Protein AF-A0A537YCY0-F1 (afdb_monomer)

Solvent-accessible surface area (backbone atoms only — not comparabl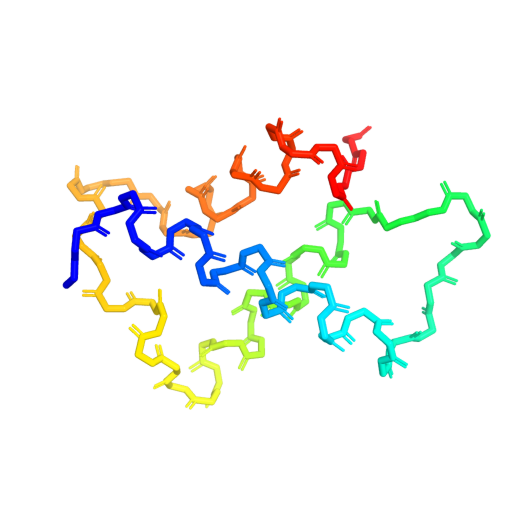e to full-atom values): 4428 Å² total; per-residue (Å²): 104,58,66,72,62,42,49,59,48,52,53,53,47,48,62,55,51,53,76,78,50,92,65,56,94,94,46,48,35,59,66,53,51,51,52,52,51,50,55,39,57,77,66,64,38,75,82,68,64,46,85,52,89,89,49,63,62,63,62,52,54,49,52,52,36,46,76,67,68,61,32,52,134

Mean predicted aligned error: 3.16 Å

pLDDT: mean 92.69, std 5.7, range [70.62, 97.88]

Secondary structure (DSSP, 8-state):
--HHHHHHHHHHHHHHHHTTS---TT--BHHHHHHHHHHHHHTT-GGG-S--TTS-HHHHHHHHHHHTTSSB-

Sequence (73 aa):
MKQREVRSLIIREWDRWLQTQSVDPEGPTGRDSLKFYFELQDNRSNLLDFQSRGRDKWLIVHSWLLSERRVSD

Radius of gyration: 11.67 Å; Cα contacts (8 Å, |Δi|>4): 54; chains: 1; bounding box: 31×22×30 Å

Foldseek 3Di:
DDVVVLLVVLVVVLVVVVVVDDADPVAAALVNLVVSVVVCVVVVPCSQVDDPVPDDSSVVSSVSCVVVVRYDD

Structure (mmCIF, N/CA/C/O backbone):
data_AF-A0A537YCY0-F1
#
_entry.id   AF-A0A537YCY0-F1
#
loop_
_atom_site.group_PDB
_atom_site.id
_atom_site.type_symbol
_atom_site.label_atom_id
_atom_site.label_alt_id
_atom_site.label_comp_id
_atom_site.label_asym_id
_atom_site.label_entity_id
_atom_site.label_seq_id
_atom_site.pdbx_PDB_ins_code
_atom_site.Cartn_x
_atom_site.Cartn_y
_atom_site.Cartn_z
_atom_site.occupancy
_atom_site.B_iso_or_equiv
_atom_site.auth_seq_id
_atom_site.auth_comp_id
_atom_site.auth_asym_id
_atom_site.auth_atom_id
_atom_site.pdbx_PDB_model_num
ATOM 1 N N . MET A 1 1 ? -6.843 6.433 12.260 1.00 76.69 1 MET A N 1
ATOM 2 C CA . MET A 1 1 ? -6.041 7.499 11.603 1.00 76.69 1 MET A CA 1
ATOM 3 C C . MET A 1 1 ? -6.892 8.242 10.573 1.00 76.69 1 MET A C 1
ATOM 5 O O . MET A 1 1 ? -7.855 7.656 10.079 1.00 76.69 1 MET A O 1
ATOM 9 N N . LYS A 1 2 ? -6.587 9.507 10.242 1.00 84.81 2 LYS A N 1
ATOM 10 C CA . LYS A 1 2 ? -7.320 10.229 9.183 1.00 84.81 2 LYS A CA 1
ATOM 11 C C . LYS A 1 2 ? -6.886 9.704 7.811 1.00 84.81 2 LYS A C 1
ATOM 13 O O . LYS A 1 2 ? -5.696 9.536 7.573 1.00 84.81 2 LYS A O 1
ATOM 18 N N . GLN A 1 3 ? -7.826 9.497 6.884 1.00 84.38 3 GLN A N 1
ATOM 19 C CA . GLN A 1 3 ? -7.521 8.928 5.557 1.00 84.38 3 GLN A CA 1
ATOM 20 C C . GLN A 1 3 ? -6.423 9.690 4.794 1.00 84.38 3 GLN A C 1
ATOM 22 O O . GLN A 1 3 ? -5.627 9.067 4.106 1.00 84.38 3 GLN A O 1
ATOM 27 N N . ARG A 1 4 ? -6.335 11.020 4.941 1.00 87.94 4 ARG A N 1
ATOM 28 C CA . ARG A 1 4 ? -5.281 11.824 4.300 1.00 87.94 4 ARG A CA 1
ATOM 29 C C . ARG A 1 4 ? -3.876 11.469 4.802 1.00 87.94 4 ARG A C 1
ATOM 31 O O . ARG A 1 4 ? -2.961 11.369 3.996 1.00 87.94 4 ARG A O 1
ATOM 38 N N . GLU A 1 5 ? -3.718 11.269 6.109 1.00 91.06 5 GLU A N 1
ATOM 39 C CA . GLU A 1 5 ? -2.440 10.864 6.714 1.00 91.06 5 GLU A CA 1
ATOM 40 C C . GLU A 1 5 ? -2.077 9.443 6.282 1.00 91.06 5 GLU A C 1
ATOM 42 O O . GLU A 1 5 ? -0.952 9.179 5.868 1.00 91.06 5 GLU A O 1
ATOM 47 N N . VAL A 1 6 ? -3.064 8.545 6.314 1.00 94.31 6 VAL A N 1
ATOM 48 C CA . VAL A 1 6 ? -2.897 7.143 5.914 1.00 94.31 6 VAL A CA 1
ATOM 49 C C . VAL A 1 6 ? -2.506 7.038 4.451 1.00 94.31 6 VAL A C 1
ATOM 51 O O . VAL A 1 6 ? -1.579 6.302 4.143 1.00 94.31 6 VAL A O 1
ATOM 54 N N . ARG A 1 7 ? -3.140 7.813 3.563 1.00 95.75 7 ARG A N 1
ATOM 55 C CA . ARG A 1 7 ? -2.766 7.871 2.148 1.00 95.75 7 ARG A CA 1
ATOM 56 C C . ARG A 1 7 ? -1.283 8.188 2.003 1.00 95.75 7 ARG A C 1
ATOM 58 O O . ARG A 1 7 ? -0.570 7.418 1.378 1.00 95.75 7 ARG A O 1
ATOM 65 N N . SER A 1 8 ? -0.793 9.266 2.617 1.00 96.19 8 SER A N 1
ATOM 66 C CA . SER A 1 8 ? 0.629 9.624 2.531 1.00 96.19 8 SER A CA 1
ATOM 67 C C . SER A 1 8 ? 1.561 8.527 3.055 1.00 96.19 8 SER A C 1
ATOM 69 O O . SER A 1 8 ? 2.639 8.336 2.499 1.00 96.19 8 SER A O 1
ATOM 71 N N . LEU A 1 9 ? 1.162 7.796 4.098 1.00 97.12 9 LEU A N 1
ATOM 72 C CA . LEU A 1 9 ? 1.946 6.680 4.626 1.00 97.12 9 LEU A CA 1
ATOM 73 C C . LEU A 1 9 ? 1.908 5.448 3.719 1.00 97.12 9 LEU A C 1
ATOM 75 O O . LEU A 1 9 ? 2.953 4.850 3.504 1.00 97.12 9 LEU A O 1
ATOM 79 N N . ILE A 1 10 ? 0.752 5.113 3.146 1.00 97.56 10 ILE A N 1
ATOM 80 C CA . ILE A 1 10 ? 0.601 4.033 2.163 1.00 97.56 10 ILE A CA 1
ATOM 81 C C . ILE A 1 10 ? 1.485 4.284 0.943 1.00 97.56 10 ILE A C 1
ATOM 83 O O . ILE A 1 10 ? 2.168 3.369 0.507 1.00 97.56 10 ILE A O 1
ATOM 87 N N . ILE A 1 11 ? 1.531 5.516 0.426 1.00 97.88 11 ILE A N 1
ATOM 88 C CA . ILE A 1 11 ? 2.381 5.850 -0.729 1.00 97.88 11 ILE A CA 1
ATOM 89 C C . ILE A 1 11 ? 3.867 5.703 -0.389 1.00 97.88 11 ILE A C 1
ATOM 91 O O . ILE A 1 11 ? 4.629 5.145 -1.170 1.00 97.88 11 ILE A O 1
ATOM 95 N N . ARG A 1 12 ? 4.289 6.150 0.800 1.00 97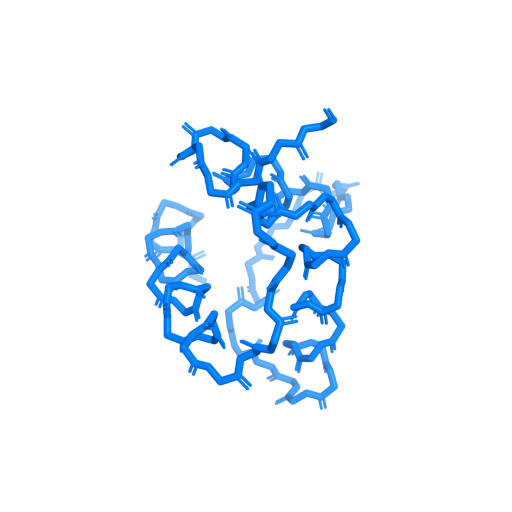.62 12 ARG A N 1
ATOM 96 C CA . ARG A 1 12 ? 5.675 5.956 1.253 1.00 97.62 12 ARG A CA 1
ATOM 97 C C . ARG A 1 12 ? 6.010 4.486 1.462 1.00 97.62 12 ARG A C 1
ATOM 99 O O . ARG A 1 12 ? 7.121 4.070 1.160 1.00 97.62 12 ARG A O 1
ATOM 106 N N . GLU A 1 13 ? 5.074 3.719 2.010 1.00 97.81 13 GLU A N 1
ATOM 107 C CA . GLU A 1 13 ? 5.264 2.290 2.227 1.00 97.81 13 GLU A CA 1
ATOM 108 C C . GLU A 1 13 ? 5.349 1.535 0.912 1.00 97.81 13 GLU A C 1
ATOM 110 O O . GLU A 1 13 ? 6.223 0.695 0.764 1.00 97.81 13 GLU A O 1
ATOM 115 N N . TRP A 1 14 ? 4.518 1.900 -0.059 1.00 97.69 14 TRP A N 1
ATOM 116 C CA . TRP A 1 14 ? 4.616 1.412 -1.423 1.00 97.69 14 TRP A CA 1
ATOM 117 C C . TRP A 1 14 ? 5.994 1.692 -2.025 1.00 97.69 14 TRP A C 1
ATOM 119 O O . TRP A 1 14 ? 6.649 0.768 -2.494 1.00 97.69 14 TRP A O 1
ATOM 129 N N . ASP A 1 15 ? 6.469 2.941 -1.957 1.00 96.38 15 ASP A N 1
ATOM 130 C CA . ASP A 1 15 ? 7.769 3.327 -2.518 1.00 96.38 15 ASP A CA 1
ATOM 131 C C . ASP A 1 15 ? 8.927 2.547 -1.863 1.00 96.38 15 ASP A C 1
ATOM 133 O O . ASP A 1 15 ? 9.894 2.197 -2.538 1.00 96.38 15 ASP A O 1
ATOM 137 N N . ARG A 1 16 ? 8.826 2.232 -0.562 1.00 96.38 16 ARG A N 1
ATOM 138 C CA . ARG A 1 16 ? 9.790 1.367 0.143 1.00 96.38 16 ARG A CA 1
ATOM 139 C C . ARG A 1 16 ? 9.667 -0.094 -0.265 1.00 96.38 16 ARG A C 1
ATOM 141 O O . ARG A 1 16 ? 10.676 -0.736 -0.535 1.00 96.38 16 ARG A O 1
ATOM 148 N N . TRP A 1 17 ? 8.446 -0.610 -0.294 1.00 95.88 17 TRP A N 1
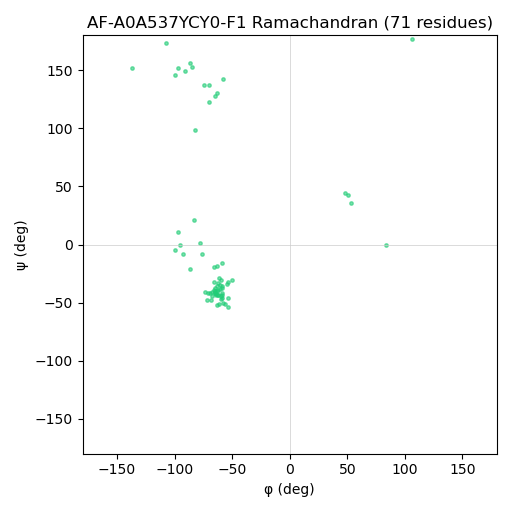ATOM 149 C CA . TRP A 1 17 ? 8.152 -1.985 -0.667 1.00 95.88 17 TRP A CA 1
ATOM 150 C C . TRP A 1 17 ? 8.650 -2.280 -2.078 1.00 95.88 17 TRP A C 1
ATOM 152 O O . TRP A 1 17 ? 9.295 -3.296 -2.294 1.00 95.88 17 TRP A O 1
ATOM 162 N N . LEU A 1 18 ? 8.472 -1.350 -3.016 1.00 94.06 18 LEU A N 1
ATOM 163 C CA . LEU A 1 18 ? 8.897 -1.514 -4.403 1.00 94.06 18 LEU A CA 1
ATOM 164 C C . LEU A 1 18 ? 10.407 -1.754 -4.551 1.00 94.06 18 LEU A C 1
ATOM 166 O O . LEU A 1 18 ? 10.823 -2.474 -5.450 1.00 94.06 18 LEU A O 1
ATOM 170 N N . GLN A 1 19 ? 11.228 -1.213 -3.644 1.00 93.00 19 GLN A N 1
ATOM 171 C CA . GLN A 1 19 ? 12.681 -1.435 -3.648 1.00 93.00 19 GLN A CA 1
ATOM 172 C C . GLN A 1 19 ? 13.066 -2.890 -3.354 1.00 93.00 19 GLN A C 1
ATOM 174 O O . GLN A 1 19 ? 14.188 -3.293 -3.654 1.00 93.00 19 GLN A O 1
ATOM 179 N N . THR A 1 20 ? 12.167 -3.673 -2.755 1.00 91.94 20 THR A N 1
ATOM 180 C CA . THR A 1 20 ? 12.396 -5.087 -2.433 1.00 91.94 20 THR A CA 1
ATOM 181 C C . THR A 1 20 ? 11.767 -6.035 -3.451 1.00 91.94 20 THR A C 1
ATOM 183 O O . THR A 1 20 ? 11.970 -7.245 -3.361 1.00 91.94 20 THR A O 1
ATOM 186 N N . GLN A 1 21 ? 11.026 -5.507 -4.430 1.00 88.44 21 GLN A N 1
ATOM 187 C CA . GLN A 1 21 ? 10.335 -6.306 -5.434 1.00 88.44 21 GLN A CA 1
ATOM 188 C C . GLN A 1 21 ? 11.101 -6.355 -6.751 1.00 88.44 21 GLN A C 1
ATOM 190 O O . GLN A 1 21 ? 11.705 -5.379 -7.192 1.00 88.44 21 GLN A O 1
ATOM 195 N N . SER A 1 22 ? 11.005 -7.493 -7.433 1.00 84.12 22 SER A N 1
ATOM 196 C CA . SER A 1 22 ? 11.320 -7.576 -8.856 1.00 84.12 22 SER A CA 1
ATOM 197 C C . SER A 1 22 ? 10.104 -7.105 -9.646 1.00 84.12 22 SER A C 1
ATOM 199 O O . SER A 1 22 ? 9.144 -7.855 -9.804 1.00 84.12 22 SER A O 1
ATOM 201 N N . VAL A 1 23 ? 10.136 -5.848 -10.079 1.00 80.31 23 VAL A N 1
ATOM 202 C CA . VAL A 1 23 ? 9.074 -5.227 -10.881 1.00 80.31 23 VAL A CA 1
ATOM 203 C C . VAL A 1 23 ? 9.374 -5.417 -12.365 1.00 80.31 23 VAL A C 1
ATOM 205 O O . VAL A 1 23 ? 10.539 -5.471 -12.765 1.00 80.31 23 VAL A O 1
ATOM 208 N N . ASP A 1 24 ? 8.320 -5.513 -13.170 1.00 79.56 24 ASP A N 1
ATOM 209 C CA . ASP A 1 24 ? 8.418 -5.532 -14.626 1.00 79.56 24 ASP A CA 1
ATOM 210 C C . ASP A 1 24 ? 9.117 -4.258 -15.162 1.00 79.56 24 ASP A C 1
ATOM 212 O O . ASP A 1 24 ? 8.896 -3.166 -14.622 1.00 79.56 24 ASP A O 1
ATOM 216 N N . PRO A 1 25 ? 9.951 -4.357 -16.216 1.00 77.69 25 PRO A N 1
ATOM 217 C CA . PRO A 1 25 ? 10.483 -3.200 -16.939 1.00 77.69 25 PRO A CA 1
ATOM 218 C C . PRO A 1 25 ? 9.438 -2.167 -17.386 1.00 77.69 25 PRO A C 1
ATOM 220 O O . PRO A 1 25 ? 9.762 -0.982 -17.471 1.00 77.69 25 PRO A O 1
ATOM 223 N N . GLU A 1 26 ? 8.203 -2.590 -17.666 1.00 84.88 26 GLU A N 1
ATOM 224 C CA . GLU A 1 26 ? 7.091 -1.708 -18.051 1.00 84.88 26 GLU A CA 1
ATOM 225 C C . GLU A 1 26 ? 6.495 -0.932 -16.862 1.00 84.88 26 GLU A C 1
ATOM 227 O O . GLU A 1 26 ? 5.724 0.012 -17.047 1.00 84.88 26 GLU A O 1
ATOM 232 N N . GLY A 1 27 ? 6.921 -1.264 -15.641 1.00 86.88 27 GLY A N 1
ATOM 233 C CA . GLY A 1 27 ? 6.552 -0.597 -14.402 1.00 86.88 27 GLY A CA 1
ATOM 234 C C . GLY A 1 27 ? 5.573 -1.398 -13.537 1.00 86.88 27 GLY A C 1
ATOM 235 O O . GLY A 1 27 ? 5.142 -2.492 -13.901 1.00 86.88 27 GLY A O 1
ATOM 236 N N . PRO A 1 28 ? 5.230 -0.877 -12.345 1.00 92.25 28 PRO A N 1
ATOM 237 C CA . PRO A 1 28 ? 4.351 -1.573 -11.416 1.00 92.25 28 PRO A CA 1
ATOM 238 C C . PRO A 1 28 ? 2.902 -1.621 -11.913 1.00 92.25 28 PRO A C 1
ATOM 240 O O . PRO A 1 28 ? 2.340 -0.614 -12.347 1.00 92.25 28 PRO A O 1
ATOM 243 N N . THR A 1 29 ? 2.270 -2.779 -11.764 1.00 93.00 29 THR A N 1
ATOM 244 C CA . THR A 1 29 ? 0.923 -3.066 -12.272 1.00 93.00 29 THR A CA 1
ATOM 245 C C . THR A 1 29 ? -0.125 -3.130 -11.158 1.00 93.00 29 THR A C 1
ATOM 247 O O . THR A 1 29 ? 0.183 -3.178 -9.959 1.00 93.00 29 THR A O 1
ATOM 250 N N . GLY A 1 30 ? -1.401 -3.245 -11.539 1.00 92.00 30 GLY A N 1
ATOM 251 C CA . GLY A 1 30 ? -2.473 -3.602 -10.607 1.00 92.00 30 GLY A CA 1
ATOM 252 C C . GLY A 1 30 ? -2.199 -4.895 -9.819 1.00 92.00 30 GLY A C 1
ATOM 253 O O . GLY A 1 30 ? -2.539 -4.974 -8.635 1.00 92.00 30 GLY A O 1
ATOM 254 N N . ARG A 1 31 ? -1.496 -5.874 -10.407 1.00 92.88 31 ARG A N 1
ATOM 255 C CA . ARG A 1 31 ? -1.096 -7.108 -9.710 1.00 92.88 31 ARG A CA 1
ATOM 256 C C . ARG A 1 31 ? -0.110 -6.831 -8.576 1.00 92.88 31 ARG A C 1
ATOM 258 O O . ARG A 1 31 ? -0.268 -7.393 -7.493 1.00 92.88 31 ARG A O 1
ATOM 265 N N . ASP A 1 32 ? 0.854 -5.943 -8.796 1.00 94.50 32 ASP A N 1
ATOM 266 C CA . ASP A 1 32 ? 1.818 -5.541 -7.767 1.00 94.50 32 ASP A CA 1
ATOM 267 C C . ASP A 1 32 ? 1.117 -4.794 -6.629 1.00 94.50 32 ASP A C 1
ATOM 269 O O . ASP A 1 32 ? 1.376 -5.062 -5.457 1.00 94.50 32 ASP A O 1
ATOM 273 N N . SER A 1 33 ? 0.136 -3.943 -6.957 1.00 95.56 33 SER A N 1
ATOM 274 C CA . SER A 1 33 ? -0.702 -3.280 -5.946 1.00 95.56 33 SER A CA 1
ATOM 275 C C . SER A 1 33 ? -1.482 -4.262 -5.071 1.00 95.56 33 SER A C 1
ATOM 277 O O . SER A 1 33 ? -1.614 -4.055 -3.863 1.00 95.56 33 SER A O 1
ATOM 279 N N . LEU A 1 34 ? -1.985 -5.348 -5.667 1.00 96.12 34 LEU A N 1
ATOM 280 C CA . LEU A 1 34 ? -2.728 -6.374 -4.950 1.00 96.12 34 LEU A CA 1
ATOM 281 C C . LEU A 1 34 ? -1.797 -7.188 -4.045 1.00 96.12 34 LEU A C 1
ATOM 283 O O . LEU A 1 34 ? -2.139 -7.434 -2.890 1.00 96.12 34 LEU A O 1
ATOM 287 N N . LYS A 1 35 ? -0.603 -7.544 -4.536 1.00 96.06 35 LYS A N 1
ATOM 288 C CA . LYS A 1 35 ? 0.430 -8.215 -3.737 1.00 96.06 35 LYS A CA 1
ATOM 289 C C . LYS A 1 35 ? 0.821 -7.374 -2.520 1.00 96.06 35 LYS A C 1
ATOM 291 O O . LYS A 1 35 ? 0.759 -7.865 -1.398 1.00 96.06 35 LYS A O 1
ATOM 296 N N . PHE A 1 36 ? 1.134 -6.097 -2.736 1.00 97.12 36 PHE A N 1
ATOM 297 C CA . PHE A 1 36 ? 1.425 -5.144 -1.666 1.00 97.12 36 PHE A CA 1
ATOM 298 C C . PHE A 1 36 ? 0.309 -5.088 -0.618 1.00 97.12 36 PHE A C 1
ATOM 300 O O . PHE A 1 36 ? 0.570 -5.139 0.582 1.00 97.12 36 PHE A O 1
ATOM 307 N N . TYR A 1 37 ? -0.949 -5.009 -1.060 1.00 97.88 37 TYR A N 1
ATOM 308 C CA . TYR A 1 37 ? -2.085 -4.959 -0.145 1.00 97.88 37 TYR A CA 1
ATOM 309 C C . TYR A 1 37 ? -2.192 -6.222 0.720 1.00 97.88 37 TYR A C 1
ATOM 311 O O . TYR A 1 37 ? -2.396 -6.106 1.930 1.00 97.88 37 TYR A O 1
ATOM 319 N N . PHE A 1 38 ? -2.013 -7.409 0.133 1.00 97.62 38 PHE A N 1
ATOM 320 C CA . PHE A 1 38 ? -2.017 -8.655 0.899 1.00 97.62 38 PHE A CA 1
ATOM 321 C C . PHE A 1 38 ? -0.870 -8.718 1.906 1.00 97.62 38 PHE A C 1
ATOM 323 O O . PHE A 1 38 ? -1.107 -9.072 3.055 1.00 97.62 38 PHE A O 1
ATOM 330 N N . GLU A 1 39 ? 0.333 -8.264 1.552 1.00 97.12 39 GLU A N 1
ATOM 331 C CA . GLU A 1 39 ? 1.444 -8.207 2.510 1.00 97.12 39 GLU A CA 1
ATOM 332 C C . GLU A 1 39 ? 1.160 -7.256 3.686 1.00 97.12 39 GLU A C 1
ATOM 334 O O . GLU A 1 39 ? 1.525 -7.549 4.827 1.00 97.12 39 GLU A O 1
ATOM 339 N N . LEU A 1 40 ? 0.458 -6.138 3.461 1.00 97.31 40 LEU A N 1
ATOM 340 C CA . LEU A 1 40 ? -0.004 -5.282 4.559 1.00 97.31 40 LEU A CA 1
ATOM 341 C C . LEU A 1 40 ? -1.035 -5.986 5.452 1.00 97.31 40 LEU A C 1
ATOM 343 O O . LEU A 1 40 ? -1.019 -5.779 6.668 1.00 97.31 40 LEU A O 1
ATOM 347 N N . GLN A 1 41 ? -1.931 -6.790 4.872 1.00 96.69 41 GLN A N 1
ATOM 348 C CA . GLN A 1 41 ? -2.916 -7.567 5.629 1.00 96.69 41 GLN A CA 1
ATOM 349 C C . GLN A 1 41 ? -2.257 -8.674 6.453 1.00 96.69 41 GLN A C 1
ATOM 351 O O . GLN A 1 41 ? -2.538 -8.781 7.649 1.00 96.69 41 GLN A O 1
ATOM 356 N N . ASP A 1 42 ? -1.360 -9.446 5.844 1.00 97.00 42 ASP A N 1
ATOM 357 C CA . ASP A 1 42 ? -0.663 -10.566 6.480 1.00 97.00 42 ASP A CA 1
ATOM 358 C C . ASP A 1 42 ? 0.200 -10.085 7.651 1.00 97.00 42 ASP A C 1
ATOM 360 O O . ASP A 1 42 ? 0.185 -10.674 8.733 1.00 97.00 42 ASP A O 1
ATOM 364 N N . ASN A 1 43 ? 0.855 -8.932 7.485 1.00 95.56 43 ASN A N 1
ATOM 365 C CA . ASN A 1 43 ? 1.626 -8.279 8.544 1.00 95.56 43 ASN A CA 1
ATOM 366 C C . ASN A 1 43 ? 0.763 -7.531 9.573 1.00 95.56 43 ASN A C 1
ATOM 368 O O . ASN A 1 43 ? 1.309 -6.902 10.480 1.00 95.56 43 ASN A O 1
ATOM 372 N N . ARG A 1 44 ? -0.573 -7.561 9.441 1.00 93.75 44 ARG A N 1
ATOM 373 C CA . ARG A 1 44 ? -1.524 -6.816 10.287 1.00 93.75 44 ARG A CA 1
ATOM 374 C C . ARG A 1 44 ? -1.131 -5.345 10.441 1.00 93.75 44 ARG A C 1
ATOM 376 O O . ARG A 1 44 ? -1.133 -4.793 11.539 1.00 93.75 44 ARG A O 1
ATOM 383 N N . SER A 1 45 ? -0.751 -4.719 9.332 1.00 94.25 45 SER A N 1
ATOM 384 C CA . SER A 1 45 ? -0.246 -3.353 9.331 1.00 94.25 45 SER A CA 1
ATOM 385 C C . SER A 1 45 ? -1.309 -2.362 9.804 1.00 94.25 45 SER A C 1
ATOM 387 O O . SER A 1 45 ? -2.402 -2.285 9.238 1.00 94.25 45 SER A O 1
ATOM 389 N N . ASN A 1 46 ? -0.935 -1.499 10.754 1.00 94.25 46 ASN A N 1
ATOM 390 C CA . ASN A 1 46 ? -1.770 -0.386 11.223 1.00 94.25 46 ASN A CA 1
ATOM 391 C C . ASN A 1 46 ? -2.155 0.588 10.087 1.00 94.25 46 ASN A C 1
ATOM 393 O O . ASN A 1 46 ? -3.079 1.391 10.230 1.00 94.25 46 ASN A O 1
ATOM 397 N N . LEU A 1 47 ? -1.469 0.525 8.935 1.00 95.25 47 LEU A N 1
ATOM 398 C CA . LEU A 1 47 ? -1.830 1.283 7.736 1.00 95.25 47 LEU A CA 1
ATOM 399 C C . LEU A 1 47 ? -3.204 0.897 7.180 1.00 95.25 47 LEU A C 1
ATOM 401 O O . LEU A 1 47 ? -3.791 1.683 6.440 1.00 95.25 47 LEU A O 1
ATOM 405 N N . LEU A 1 48 ? -3.737 -0.271 7.550 1.00 95.25 48 LEU A N 1
ATOM 406 C CA . LEU A 1 48 ? -5.070 -0.719 7.164 1.00 95.25 48 LEU A CA 1
ATOM 407 C C . LEU A 1 48 ? -6.148 -0.402 8.213 1.00 95.25 48 LEU A C 1
ATOM 409 O O . LEU A 1 48 ? -7.322 -0.636 7.941 1.00 95.25 48 LEU A O 1
ATOM 413 N N . ASP A 1 49 ? -5.827 0.219 9.353 1.00 93.19 49 ASP A N 1
ATOM 414 C CA . ASP A 1 49 ? -6.787 0.525 10.438 1.00 93.19 49 ASP A CA 1
ATOM 415 C C . ASP A 1 49 ? -7.601 1.814 10.224 1.00 93.19 49 ASP A C 1
ATOM 417 O O . ASP A 1 49 ? -8.153 2.424 11.147 1.00 93.19 49 ASP A O 1
ATOM 421 N N . PHE A 1 50 ? -7.701 2.274 8.981 1.00 92.44 50 PHE A N 1
ATOM 422 C CA . PHE A 1 50 ? -8.535 3.415 8.632 1.00 92.44 50 PHE A CA 1
ATOM 423 C C . PHE A 1 50 ? -9.990 3.007 8.388 1.00 92.44 50 PHE A C 1
ATOM 425 O O . PHE A 1 50 ? -10.307 1.895 7.964 1.00 92.44 50 PHE A O 1
ATOM 432 N N . GLN A 1 51 ? -10.902 3.949 8.624 1.00 89.75 51 GLN A N 1
ATOM 433 C CA . GLN A 1 51 ? -12.316 3.751 8.325 1.00 89.75 51 GLN A CA 1
ATOM 434 C C . GLN A 1 51 ? -12.539 3.737 6.809 1.00 89.75 51 GLN A C 1
ATOM 436 O O . GLN A 1 51 ? -12.245 4.724 6.131 1.00 89.75 51 GLN A O 1
ATOM 441 N N . SER A 1 52 ? -13.109 2.649 6.285 1.00 88.12 52 SER A N 1
ATOM 442 C CA . SER A 1 52 ? -13.434 2.510 4.859 1.00 88.12 52 SER A CA 1
ATOM 443 C C . SER A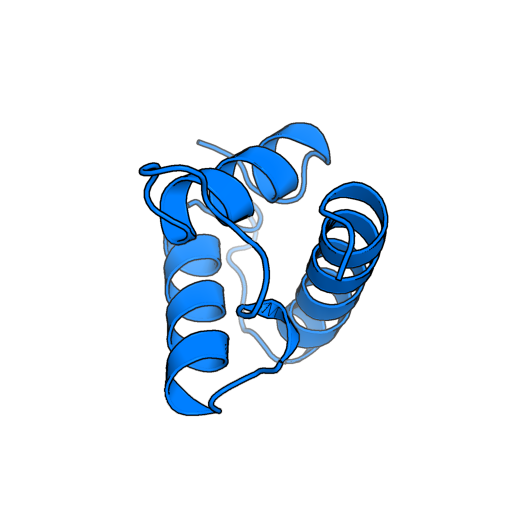 1 52 ? -14.862 2.941 4.504 1.00 88.12 52 SER A C 1
ATOM 445 O O . SER A 1 52 ? -15.194 3.052 3.327 1.00 88.12 52 SER A O 1
ATOM 447 N N . ARG A 1 53 ? -15.707 3.221 5.511 1.00 87.69 53 ARG A N 1
ATOM 448 C CA . ARG A 1 53 ? -17.114 3.646 5.351 1.00 87.69 53 ARG A CA 1
ATOM 449 C C . ARG A 1 53 ? -17.915 2.730 4.408 1.00 87.69 53 ARG A C 1
ATOM 451 O O . ARG A 1 53 ? -18.663 3.211 3.565 1.00 87.69 53 ARG A O 1
ATOM 458 N N . GLY A 1 54 ? -17.722 1.416 4.533 1.00 86.94 54 GLY A N 1
ATOM 459 C CA . GLY A 1 54 ? -18.423 0.404 3.732 1.00 86.94 54 GLY A CA 1
ATOM 460 C C . GLY A 1 54 ? -17.809 0.122 2.359 1.00 86.94 54 GLY A C 1
ATOM 461 O O .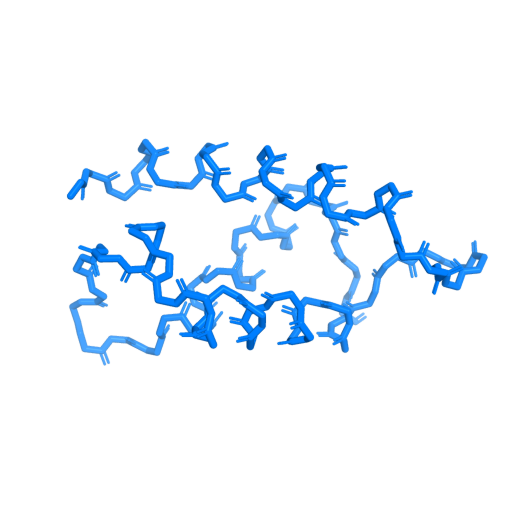 GLY A 1 54 ? -18.316 -0.734 1.644 1.00 86.94 54 GLY A O 1
ATOM 462 N N . ARG A 1 55 ? -16.716 0.798 1.983 1.00 90.44 55 ARG A N 1
ATOM 463 C CA . ARG A 1 55 ? -15.939 0.457 0.784 1.00 90.44 5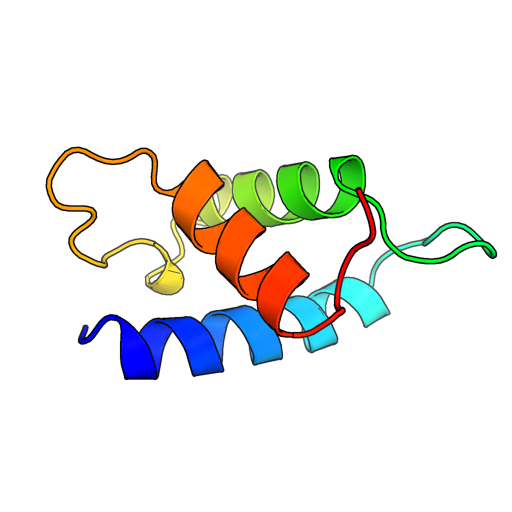5 ARG A CA 1
ATOM 464 C C . ARG A 1 55 ? -14.887 -0.603 1.094 1.00 90.44 55 ARG A C 1
ATOM 466 O O . ARG A 1 55 ? -14.417 -0.708 2.231 1.00 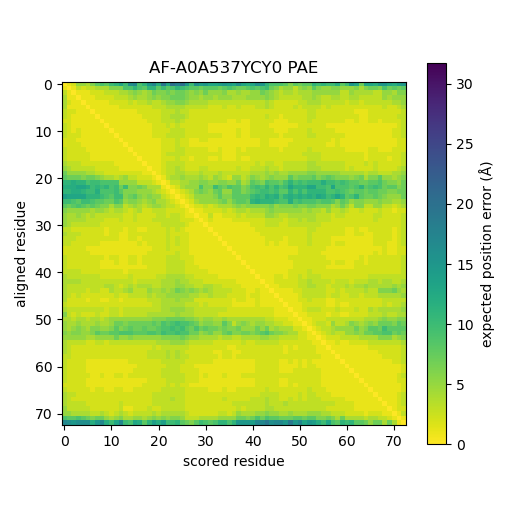90.44 55 ARG A O 1
ATOM 473 N N . ASP A 1 56 ? -14.484 -1.333 0.063 1.00 94.38 56 ASP A N 1
ATOM 474 C CA . ASP A 1 56 ? -13.339 -2.233 0.132 1.00 94.38 56 ASP A CA 1
ATOM 475 C C . ASP A 1 56 ? -12.045 -1.425 0.351 1.00 94.38 56 ASP A C 1
ATOM 477 O O . ASP A 1 56 ? -11.770 -0.454 -0.361 1.00 94.38 56 ASP A O 1
ATOM 481 N N . LYS A 1 57 ? -11.259 -1.802 1.367 1.00 95.00 57 LYS A N 1
ATOM 482 C CA . LYS A 1 57 ? -9.979 -1.153 1.686 1.00 95.00 57 LYS A CA 1
ATOM 483 C C . LYS A 1 57 ? -8.943 -1.367 0.585 1.00 95.00 57 LYS A C 1
ATOM 485 O O . LYS A 1 57 ? -8.159 -0.448 0.351 1.00 95.00 57 LYS A O 1
ATOM 490 N N . TRP A 1 58 ? -8.971 -2.506 -0.106 1.00 96.06 58 TRP A N 1
ATOM 491 C CA . TRP A 1 58 ? -8.114 -2.756 -1.260 1.00 96.06 58 TRP A CA 1
ATOM 492 C C . TRP A 1 58 ? -8.402 -1.745 -2.369 1.00 96.06 58 TRP A C 1
ATOM 494 O O . TRP A 1 58 ? -7.487 -1.045 -2.794 1.00 96.06 58 TRP A O 1
ATOM 504 N N . LEU A 1 59 ? -9.674 -1.567 -2.753 1.00 95.62 59 LEU A N 1
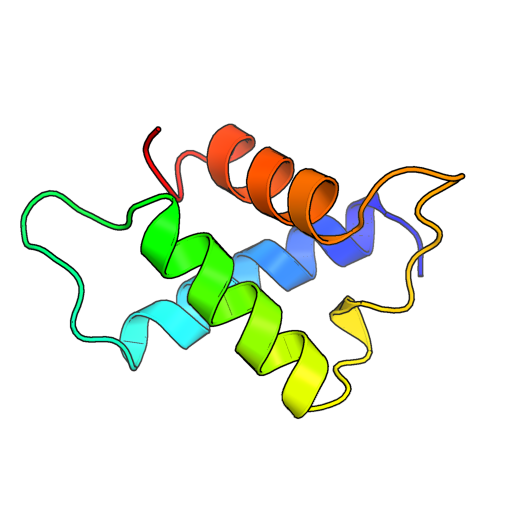ATOM 505 C CA . LEU A 1 59 ? -10.059 -0.580 -3.772 1.00 95.62 59 LEU A CA 1
ATOM 506 C C . LEU A 1 59 ? -9.644 0.844 -3.384 1.00 95.62 59 LEU A C 1
ATOM 508 O O . LEU A 1 59 ? -9.210 1.619 -4.234 1.00 95.62 59 LEU A O 1
ATOM 512 N N . ILE A 1 60 ? -9.742 1.198 -2.098 1.00 96.25 60 ILE A N 1
ATOM 513 C CA . ILE A 1 60 ? -9.278 2.503 -1.614 1.00 96.25 60 ILE A CA 1
ATOM 514 C C . ILE A 1 60 ? -7.762 2.645 -1.809 1.00 96.25 60 ILE A C 1
ATOM 516 O O . ILE A 1 60 ? -7.326 3.627 -2.409 1.00 96.25 60 ILE A O 1
ATOM 520 N N . VAL A 1 61 ? -6.969 1.682 -1.334 1.00 96.81 61 VAL A N 1
ATOM 521 C CA . VAL A 1 61 ? -5.501 1.701 -1.460 1.00 96.81 61 VAL A CA 1
ATOM 522 C C . VAL A 1 61 ? -5.078 1.727 -2.928 1.00 96.81 61 VAL A C 1
ATOM 524 O O . VAL A 1 61 ? -4.276 2.575 -3.314 1.00 96.81 61 VAL A O 1
ATOM 527 N N . HIS A 1 62 ? -5.673 0.874 -3.760 1.00 97.06 62 HIS A N 1
ATOM 528 C CA . HIS A 1 62 ? -5.410 0.822 -5.194 1.00 97.06 62 HIS A CA 1
ATOM 529 C C . HIS A 1 62 ? -5.727 2.163 -5.878 1.00 97.06 62 HIS A C 1
ATOM 531 O O . HIS A 1 62 ? -4.895 2.706 -6.603 1.00 97.06 62 HIS A O 1
ATOM 537 N N . SER A 1 63 ? -6.865 2.790 -5.549 1.00 96.25 63 SER A N 1
ATOM 538 C CA . SER A 1 63 ? -7.221 4.113 -6.082 1.00 96.25 63 SER A CA 1
ATOM 539 C C . SER A 1 63 ?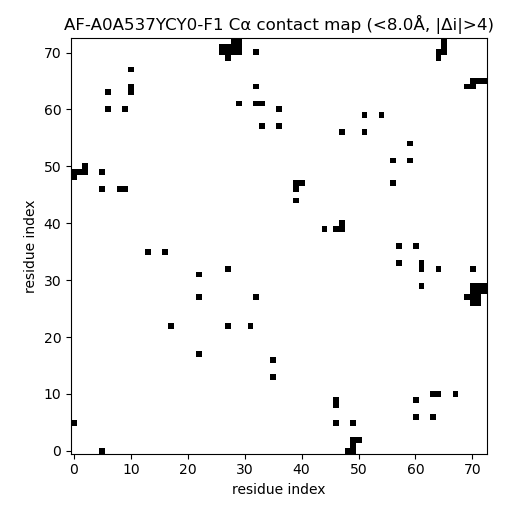 -6.234 5.219 -5.687 1.00 96.25 63 SER A C 1
ATOM 541 O O . SER A 1 63 ? -6.000 6.155 -6.457 1.00 96.25 63 SER A O 1
ATOM 543 N N . TRP A 1 64 ? -5.631 5.128 -4.496 1.00 97.12 64 TRP A N 1
ATOM 544 C CA . TRP A 1 64 ? -4.594 6.064 -4.065 1.00 97.12 64 TRP A CA 1
ATOM 545 C C . TRP A 1 64 ? -3.308 5.881 -4.867 1.00 97.12 64 TRP A C 1
ATOM 547 O O . TRP A 1 64 ? -2.718 6.880 -5.272 1.00 97.12 64 TRP A O 1
ATOM 557 N N . LEU A 1 65 ? -2.908 4.637 -5.138 1.00 97.31 65 LEU A N 1
ATOM 558 C CA . LEU A 1 65 ? -1.733 4.331 -5.955 1.00 97.31 65 LEU A CA 1
ATOM 559 C C . LEU A 1 65 ? -1.911 4.810 -7.402 1.00 97.31 65 LEU A C 1
ATOM 561 O O . LEU A 1 65 ? -1.013 5.461 -7.935 1.00 97.31 65 LEU A O 1
ATOM 565 N N . LEU A 1 66 ? -3.090 4.593 -7.996 1.00 96.62 66 LEU A N 1
ATOM 566 C CA . LEU A 1 66 ? -3.439 5.139 -9.314 1.00 96.62 66 LEU A CA 1
ATOM 567 C C . LEU A 1 66 ? -3.371 6.672 -9.331 1.00 96.62 66 LEU A C 1
ATOM 569 O O . LEU A 1 66 ? -2.759 7.269 -10.216 1.00 96.62 66 LEU A O 1
ATOM 573 N N . SER A 1 67 ? -3.946 7.325 -8.316 1.00 96.12 67 SER A N 1
ATOM 574 C CA . SER A 1 67 ? -3.966 8.794 -8.222 1.00 96.12 67 SER A CA 1
ATOM 575 C C . SER A 1 67 ? -2.564 9.413 -8.147 1.00 96.12 67 SER A C 1
ATOM 577 O O . SER A 1 67 ? -2.372 10.545 -8.581 1.00 96.12 67 SER A O 1
ATOM 579 N N . GLU A 1 68 ? -1.590 8.684 -7.598 1.00 96.06 68 GLU A N 1
ATOM 580 C CA . GLU A 1 68 ? -0.184 9.100 -7.482 1.00 96.06 68 GLU A CA 1
ATOM 581 C C . GLU A 1 68 ? 0.707 8.538 -8.603 1.00 96.06 68 GLU A C 1
ATOM 583 O O . GLU A 1 68 ? 1.936 8.631 -8.521 1.00 96.06 68 GLU A O 1
ATOM 588 N N . ARG A 1 69 ? 0.103 7.944 -9.645 1.00 94.75 69 ARG A N 1
ATOM 589 C CA . ARG A 1 69 ? 0.798 7.326 -10.788 1.00 94.75 69 ARG A CA 1
ATOM 590 C C . ARG A 1 69 ? 1.844 6.290 -10.361 1.00 94.75 69 ARG A C 1
ATOM 592 O O . ARG A 1 69 ? 2.918 6.202 -10.948 1.00 94.75 69 ARG A O 1
ATOM 599 N N . ARG A 1 70 ? 1.550 5.552 -9.290 1.00 94.38 70 ARG A N 1
ATOM 600 C CA . ARG A 1 70 ? 2.410 4.483 -8.764 1.00 94.38 70 ARG A CA 1
ATOM 601 C C . ARG A 1 70 ? 2.170 3.137 -9.422 1.00 94.38 70 ARG A C 1
ATOM 603 O O . ARG A 1 70 ? 3.056 2.294 -9.373 1.00 94.38 70 ARG A O 1
ATOM 610 N N . VAL A 1 71 ? 0.998 2.971 -10.020 1.00 93.75 71 VAL A N 1
ATOM 611 C CA . VAL A 1 71 ? 0.622 1.810 -10.821 1.00 93.75 71 VAL A CA 1
ATOM 612 C C . VAL A 1 71 ? -0.113 2.275 -12.070 1.00 93.75 71 VAL A C 1
ATOM 614 O O . VAL A 1 71 ? -0.751 3.335 -12.047 1.00 93.75 71 VAL A O 1
ATOM 617 N N . SER A 1 72 ? -0.015 1.492 -13.136 1.00 85.81 72 SER A N 1
ATOM 618 C CA . SER A 1 72 ? -0.892 1.561 -14.306 1.00 85.81 72 SER A CA 1
ATOM 619 C C . SER A 1 72 ? -2.003 0.510 -14.209 1.00 85.81 72 SER A C 1
ATOM 621 O O . SER A 1 72 ? -1.839 -0.520 -13.545 1.00 85.81 72 SER A O 1
ATOM 623 N N . ASP A 1 73 ? -3.135 0.824 -14.840 1.00 70.62 73 ASP A N 1
ATOM 624 C CA . ASP A 1 73 ? -4.283 -0.075 -15.028 1.00 70.62 73 ASP A CA 1
ATOM 625 C C . ASP A 1 73 ? -4.148 -0.821 -16.365 1.00 70.62 73 ASP A C 1
ATOM 627 O O . ASP A 1 73 ? -3.679 -0.174 -17.335 1.00 70.62 73 ASP A O 1
#